Protein AF-A0A368VZQ5-F1 (afdb_monomer)

pLDDT: mean 93.34, std 5.72, range [59.19, 98.38]

Sequence (168 aa):
MLVIAIVIYIAWPWLAILIGIQLESNPPRPEITYGEFPFRLEYEINGQRMVIEDTLICEYDGIGADEGRGKYRKWNQRLASGHERVTLLKVDETKEIYYSPGSANYYMDDLEHGREYQHGYPDALIIEKDGRFTSNRLIRADQLLTEYNIKLIRWDASQPITNNFPEE

Foldseek 3Di:
DVVVVVVCVVCVVVVVLVVVLVPDDAFFDWPDFKDKKWKKWWKDFPNDIDIDTWIKIKGFPAWDADSPPRIFTDIDIAIPVRDRFQWPDDPDPFKTKGADPDDSCQQQVNDDPPDDDDHLPPWTKMWGDDPPDIDIDIDGQVRCCPVGVMHTDDMDMDHRDDIDRDDD

Radius of gyration: 20.74 Å; Cα contacts (8 Å, |Δi|>4): 293; chains: 1; bounding box: 44×51×49 Å

Structure (mmCIF, N/CA/C/O backbone):
data_AF-A0A368VZQ5-F1
#
_entry.id   AF-A0A368VZQ5-F1
#
loop_
_atom_site.group_PDB
_atom_site.id
_atom_site.type_symbol
_atom_site.label_atom_id
_atom_site.label_alt_id
_atom_site.label_comp_id
_atom_site.label_asym_id
_atom_site.label_entity_id
_atom_site.label_seq_id
_atom_site.pdbx_PDB_ins_code
_atom_site.Cartn_x
_atom_site.Cartn_y
_atom_site.Cartn_z
_atom_site.occupancy
_atom_site.B_iso_or_equiv
_atom_site.auth_seq_id
_atom_site.auth_comp_id
_atom_site.auth_asym_id
_atom_site.auth_atom_id
_atom_site.pdbx_PDB_model_num
ATOM 1 N N . MET A 1 1 ? 24.693 36.712 -24.052 1.00 68.62 1 MET A N 1
ATOM 2 C CA . MET A 1 1 ? 25.573 35.526 -24.182 1.00 68.62 1 MET A CA 1
ATOM 3 C C . MET A 1 1 ? 25.859 34.864 -22.836 1.00 68.62 1 MET A C 1
ATOM 5 O O . MET A 1 1 ? 25.494 33.709 -22.696 1.00 68.62 1 MET A O 1
ATOM 9 N N . LEU A 1 2 ? 26.398 35.568 -21.828 1.00 84.25 2 LEU A N 1
ATOM 10 C CA . LEU A 1 2 ? 26.707 34.979 -20.507 1.00 84.25 2 LEU A CA 1
ATOM 11 C C . LEU A 1 2 ? 25.488 34.350 -19.799 1.00 84.25 2 LEU A C 1
ATOM 13 O O . LEU A 1 2 ? 25.554 33.216 -19.348 1.00 84.25 2 LEU A O 1
ATOM 17 N N . VAL A 1 3 ? 24.353 35.054 -19.769 1.00 84.94 3 VAL A N 1
ATOM 18 C CA . VAL A 1 3 ? 23.108 34.560 -19.146 1.00 84.94 3 VAL A CA 1
ATOM 19 C C . VAL A 1 3 ? 22.601 33.277 -19.814 1.00 84.94 3 VAL A C 1
ATOM 21 O O . VAL A 1 3 ? 22.197 32.346 -19.131 1.00 84.94 3 VAL A O 1
ATOM 24 N N . ILE A 1 4 ? 22.688 33.194 -21.143 1.00 85.81 4 ILE A N 1
ATOM 25 C CA . ILE A 1 4 ? 22.284 32.002 -21.904 1.00 85.81 4 ILE A CA 1
ATOM 26 C C . ILE A 1 4 ? 23.211 30.825 -21.576 1.00 85.81 4 ILE A C 1
ATOM 28 O O . ILE A 1 4 ? 22.733 29.716 -21.363 1.00 85.81 4 ILE A O 1
ATOM 32 N N . ALA A 1 5 ? 24.520 31.067 -21.472 1.00 87.06 5 ALA A N 1
ATOM 33 C CA . ALA A 1 5 ? 25.485 30.036 -21.098 1.00 87.06 5 ALA A CA 1
ATOM 34 C C . ALA A 1 5 ? 25.240 29.498 -19.677 1.00 87.06 5 ALA A C 1
ATOM 36 O O . ALA A 1 5 ? 25.316 28.292 -19.466 1.00 87.06 5 ALA A O 1
ATOM 37 N N . ILE A 1 6 ? 24.882 30.368 -18.725 1.00 89.19 6 ILE A N 1
ATOM 38 C CA . ILE A 1 6 ? 24.527 29.970 -17.354 1.00 89.19 6 ILE A CA 1
ATOM 39 C C . ILE A 1 6 ? 23.257 29.108 -17.350 1.00 89.19 6 ILE A C 1
ATOM 41 O O . ILE A 1 6 ? 23.233 28.063 -16.708 1.00 89.19 6 ILE A O 1
ATOM 45 N N . VAL A 1 7 ? 22.223 29.502 -18.101 1.00 89.12 7 VAL A N 1
ATOM 46 C CA . VAL A 1 7 ? 20.979 28.721 -18.210 1.00 89.12 7 VAL A CA 1
ATOM 47 C C . VAL A 1 7 ? 21.244 27.342 -18.814 1.00 89.12 7 VAL A C 1
ATOM 49 O O . VAL A 1 7 ? 20.770 26.350 -18.271 1.00 89.12 7 VAL A O 1
ATOM 52 N N . ILE A 1 8 ? 22.034 27.257 -19.888 1.00 88.88 8 ILE A N 1
ATOM 53 C CA . ILE A 1 8 ? 22.396 25.974 -20.508 1.00 88.88 8 ILE A CA 1
ATOM 54 C C . ILE A 1 8 ? 23.196 25.112 -19.532 1.00 88.88 8 ILE A C 1
ATOM 56 O O . ILE A 1 8 ? 22.887 23.938 -19.380 1.00 88.88 8 ILE A O 1
ATOM 60 N N . TYR A 1 9 ? 24.181 25.684 -18.837 1.00 90.56 9 TYR A N 1
ATOM 61 C CA . TYR A 1 9 ? 24.990 24.953 -17.862 1.00 90.56 9 TYR A CA 1
ATOM 62 C C . TYR A 1 9 ? 24.142 24.363 -16.725 1.00 90.56 9 TYR A C 1
ATOM 64 O O . TYR A 1 9 ? 24.373 23.232 -16.310 1.00 90.56 9 TYR A O 1
ATOM 72 N N . ILE A 1 10 ? 23.128 25.098 -16.257 1.00 91.56 10 ILE A N 1
ATOM 73 C CA . ILE A 1 10 ? 22.206 24.631 -15.212 1.00 91.56 10 ILE A CA 1
ATOM 74 C C . ILE A 1 10 ? 21.199 23.608 -15.758 1.00 91.56 10 ILE A C 1
ATOM 76 O O . ILE A 1 10 ? 20.854 22.664 -15.053 1.00 91.56 10 ILE A O 1
ATOM 80 N N . ALA A 1 11 ? 20.718 23.774 -16.992 1.00 91.12 11 ALA A N 1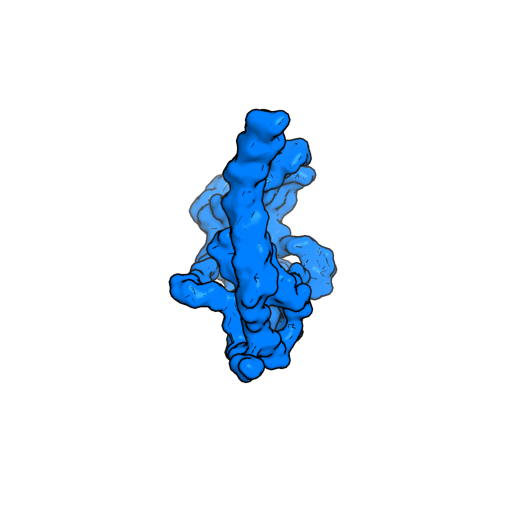
ATOM 81 C CA . ALA A 1 11 ? 19.722 22.888 -17.599 1.00 91.12 11 ALA A CA 1
ATOM 82 C C . ALA A 1 11 ? 20.317 21.573 -18.133 1.00 91.12 11 ALA A C 1
ATOM 84 O O . ALA A 1 11 ? 19.615 20.567 -18.217 1.00 91.12 11 ALA A O 1
ATOM 85 N N . TRP A 1 12 ? 21.602 21.570 -18.495 1.00 90.44 12 TRP A N 1
ATOM 86 C CA . TRP A 1 12 ? 22.267 20.442 -19.145 1.00 90.44 12 TRP A CA 1
ATOM 87 C C . TRP A 1 12 ? 22.221 19.130 -18.344 1.00 90.44 12 TRP A C 1
ATOM 89 O O . TRP A 1 12 ? 21.888 18.110 -18.945 1.00 90.44 12 TRP A O 1
ATOM 99 N N . PRO A 1 13 ? 22.474 19.112 -17.018 1.00 89.69 13 PRO A N 1
ATOM 100 C CA . PRO A 1 13 ? 22.358 17.888 -16.225 1.00 89.69 13 PRO A CA 1
ATOM 101 C C . PRO A 1 13 ? 20.953 17.274 -16.282 1.00 89.69 13 PRO A C 1
ATOM 103 O O . PRO A 1 13 ? 20.821 16.070 -16.480 1.00 89.69 13 PRO A O 1
ATOM 106 N N . TRP A 1 14 ? 19.906 18.100 -16.196 1.00 89.56 14 TRP A N 1
ATOM 107 C CA . TRP A 1 14 ? 18.513 17.644 -16.264 1.00 89.56 14 TRP A CA 1
ATOM 108 C C . TRP A 1 14 ? 18.154 17.109 -17.650 1.00 89.56 14 TRP A C 1
ATOM 110 O O . TRP A 1 14 ? 17.505 16.074 -17.773 1.00 89.56 14 TRP A O 1
ATOM 120 N N . LEU A 1 15 ? 18.628 17.778 -18.706 1.00 89.81 15 LEU A N 1
ATOM 121 C CA . LEU A 1 15 ? 18.439 17.313 -20.078 1.00 89.81 15 LEU A CA 1
ATOM 122 C C . LEU A 1 15 ? 19.148 15.972 -20.319 1.00 89.81 15 LEU A C 1
ATOM 124 O O . LEU A 1 15 ? 18.585 15.093 -20.966 1.00 89.81 15 LEU A O 1
ATOM 128 N N . ALA A 1 16 ? 20.357 15.797 -19.781 1.00 89.56 16 ALA A N 1
ATOM 129 C CA . ALA A 1 16 ? 21.099 14.545 -19.881 1.00 89.56 16 ALA A CA 1
ATOM 130 C C . ALA A 1 16 ? 20.382 13.390 -19.161 1.00 89.56 16 ALA A C 1
ATOM 132 O O . ALA A 1 16 ? 20.286 12.303 -19.729 1.00 89.56 16 ALA A O 1
ATOM 133 N N . ILE A 1 17 ? 19.828 13.630 -17.965 1.00 88.12 17 ILE A N 1
ATOM 134 C CA . ILE A 1 17 ? 19.011 12.645 -17.232 1.00 88.12 17 ILE A CA 1
ATOM 135 C C . ILE A 1 17 ? 17.768 12.272 -18.046 1.00 88.12 17 ILE A C 1
ATOM 137 O O . ILE A 1 17 ? 17.516 11.090 -18.269 1.00 88.12 17 ILE A O 1
ATOM 141 N N . LEU A 1 18 ? 17.032 13.266 -18.555 1.00 88.06 18 LEU A N 1
ATOM 142 C CA . LEU A 1 18 ? 15.838 13.035 -19.369 1.00 88.06 18 LEU A CA 1
ATOM 143 C C . LEU A 1 18 ? 16.150 12.172 -20.599 1.00 88.06 18 LEU A C 1
ATOM 145 O O . LEU A 1 18 ? 15.429 11.219 -20.884 1.00 88.06 18 LEU A O 1
ATOM 149 N N . ILE A 1 19 ? 17.231 12.488 -21.317 1.00 89.50 19 ILE A N 1
ATOM 150 C CA . ILE A 1 19 ? 17.671 11.714 -22.483 1.00 89.50 19 ILE A CA 1
ATOM 151 C C . ILE A 1 19 ? 18.067 10.292 -22.071 1.00 89.50 19 ILE A C 1
ATOM 153 O O . ILE A 1 19 ? 17.669 9.342 -22.741 1.00 89.50 19 ILE A O 1
ATOM 157 N N . GLY A 1 20 ? 18.805 10.138 -20.968 1.00 89.44 20 GLY A N 1
ATOM 158 C CA . GLY A 1 20 ? 19.206 8.833 -20.444 1.00 89.44 20 GLY A CA 1
ATOM 159 C C . GLY A 1 20 ? 18.009 7.924 -20.167 1.00 89.44 20 GLY A C 1
ATOM 160 O O . GLY A 1 20 ? 17.971 6.802 -20.661 1.00 89.44 20 GLY A O 1
ATOM 161 N N . ILE A 1 21 ? 16.992 8.444 -19.478 1.00 89.56 21 ILE A N 1
ATOM 162 C CA . ILE A 1 21 ? 15.755 7.708 -19.179 1.00 89.56 21 ILE A CA 1
ATOM 163 C C . ILE A 1 21 ? 15.019 7.317 -20.464 1.00 89.56 21 ILE A C 1
ATOM 165 O O . ILE A 1 21 ? 14.518 6.204 -20.576 1.00 89.56 21 ILE A O 1
ATOM 169 N N . GLN A 1 22 ? 14.946 8.203 -21.463 1.00 86.81 22 GLN A N 1
ATOM 170 C CA . GLN A 1 22 ? 14.268 7.888 -22.728 1.00 86.81 22 GLN A CA 1
ATOM 171 C C . GLN A 1 22 ? 14.977 6.778 -23.516 1.00 86.81 22 GLN A C 1
ATOM 173 O O . GLN A 1 22 ? 14.299 5.947 -24.126 1.00 86.81 22 GLN A O 1
ATOM 178 N N . LEU A 1 23 ? 16.313 6.762 -23.482 1.00 90.12 23 LEU A N 1
ATOM 179 C CA . LEU A 1 23 ? 17.157 5.776 -24.164 1.00 90.12 23 LEU A CA 1
ATOM 180 C C . LEU A 1 23 ? 17.215 4.418 -23.458 1.00 90.12 23 LEU A C 1
ATOM 182 O O . LEU A 1 23 ? 17.575 3.431 -24.097 1.00 90.12 23 LEU A O 1
ATOM 186 N N . GLU A 1 24 ? 16.879 4.354 -22.170 1.00 88.94 24 GLU A N 1
ATOM 187 C CA . GLU A 1 24 ? 16.790 3.097 -21.430 1.00 88.94 24 GLU A CA 1
ATOM 188 C C . GLU A 1 24 ? 15.768 2.157 -22.090 1.00 88.94 24 GLU A C 1
ATOM 190 O O . GLU A 1 24 ? 14.711 2.592 -22.559 1.00 88.94 24 GLU A O 1
ATOM 195 N N . SER A 1 25 ? 16.065 0.860 -22.155 1.00 90.38 25 SER A N 1
A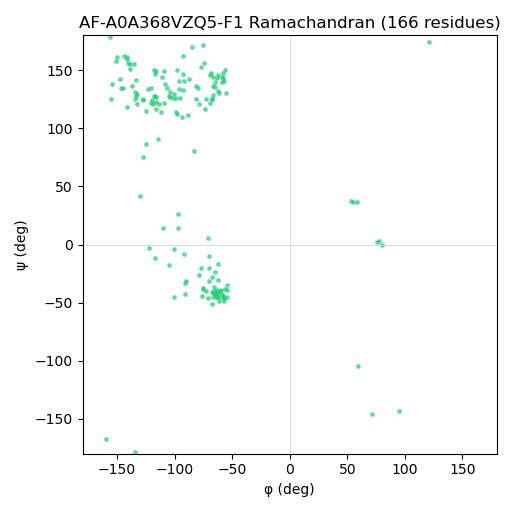TOM 196 C CA . SER A 1 25 ? 15.105 -0.128 -22.648 1.00 90.38 25 SER A CA 1
ATOM 197 C C . SER A 1 25 ? 13.885 -0.174 -21.733 1.00 90.38 25 SER A C 1
ATOM 199 O O . SER A 1 25 ? 13.999 -0.052 -20.514 1.00 90.38 25 SER A O 1
ATOM 201 N N . ASN A 1 26 ? 12.699 -0.363 -22.308 1.00 91.31 26 ASN A N 1
ATOM 202 C CA . ASN A 1 26 ? 11.519 -0.577 -21.482 1.00 91.31 26 ASN A CA 1
ATOM 203 C C . ASN A 1 26 ? 11.674 -1.900 -20.721 1.00 91.31 26 ASN A C 1
ATOM 205 O O . ASN A 1 26 ? 12.144 -2.876 -21.310 1.00 91.31 26 ASN A O 1
ATOM 209 N N . PRO A 1 27 ? 11.269 -1.964 -19.444 1.00 91.94 27 PRO A N 1
ATOM 210 C CA . PRO A 1 27 ? 11.214 -3.238 -18.758 1.00 91.94 27 PRO A CA 1
ATOM 211 C C . PRO A 1 27 ? 10.197 -4.150 -19.463 1.00 91.94 27 PRO A C 1
ATOM 213 O O . PRO A 1 27 ? 9.178 -3.655 -19.965 1.00 91.94 27 PRO A O 1
ATOM 216 N N . PRO A 1 28 ? 10.451 -5.469 -19.491 1.00 93.12 28 PRO A N 1
ATOM 217 C CA . PRO A 1 28 ? 9.602 -6.417 -20.194 1.00 93.12 28 PRO A CA 1
ATOM 218 C C . PRO A 1 28 ? 8.173 -6.375 -19.669 1.00 93.12 28 PRO A C 1
ATOM 220 O O . PRO A 1 28 ? 7.941 -6.175 -18.468 1.00 93.12 28 PRO A O 1
ATOM 223 N N . ARG A 1 29 ? 7.215 -6.559 -20.579 1.00 94.06 29 ARG A N 1
ATOM 224 C CA . ARG A 1 29 ? 5.792 -6.584 -20.244 1.00 94.06 29 ARG A 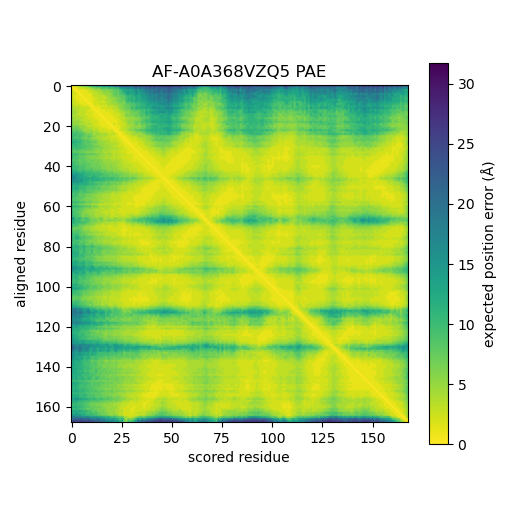CA 1
ATOM 225 C C . ARG A 1 29 ? 5.485 -7.820 -19.384 1.00 94.06 29 ARG A C 1
ATOM 227 O O . ARG A 1 29 ? 5.952 -8.905 -19.723 1.00 94.06 29 ARG A O 1
ATOM 234 N N . PRO A 1 30 ? 4.690 -7.686 -18.307 1.00 95.12 30 PRO A N 1
ATOM 235 C CA . PRO A 1 30 ? 4.278 -8.843 -17.522 1.00 95.12 30 PRO A CA 1
ATOM 236 C C . PRO A 1 30 ? 3.365 -9.765 -18.335 1.00 95.12 30 PRO A C 1
ATOM 238 O O . PRO A 1 30 ? 2.521 -9.290 -19.103 1.00 95.12 30 PRO A O 1
ATOM 241 N N . GLU A 1 31 ? 3.500 -11.073 -18.125 1.00 96.44 31 GLU A N 1
ATOM 242 C CA . GLU A 1 31 ? 2.602 -12.077 -18.704 1.00 96.44 31 GLU A CA 1
ATOM 243 C C . GLU A 1 31 ? 1.187 -11.947 -18.120 1.00 96.44 31 GLU A C 1
ATOM 245 O O . GLU A 1 31 ? 0.198 -11.913 -18.856 1.00 96.44 31 GLU A O 1
ATOM 250 N N . ILE A 1 32 ? 1.090 -11.793 -16.795 1.00 96.56 32 ILE A N 1
ATOM 251 C CA . ILE A 1 32 ? -0.177 -11.574 -16.098 1.00 96.56 32 ILE A CA 1
ATOM 252 C C . ILE A 1 32 ? -0.342 -10.076 -15.851 1.00 96.56 32 ILE A C 1
ATOM 254 O O . ILE A 1 32 ? 0.391 -9.486 -15.063 1.00 96.56 32 ILE A O 1
ATOM 258 N N . THR A 1 33 ? -1.318 -9.451 -16.515 1.00 97.25 33 THR A N 1
ATOM 259 C CA . THR A 1 33 ? -1.566 -7.996 -16.449 1.00 97.25 33 THR A CA 1
ATOM 260 C C . THR A 1 33 ? -2.713 -7.599 -15.519 1.00 97.25 33 THR A C 1
ATOM 262 O O . THR A 1 33 ? -2.998 -6.410 -15.385 1.00 97.25 33 THR A O 1
ATOM 265 N N . TYR A 1 34 ? -3.410 -8.573 -14.935 1.00 98.12 34 TYR A N 1
ATOM 266 C CA . TYR A 1 34 ? -4.607 -8.378 -14.122 1.00 98.12 34 TYR A CA 1
ATOM 267 C C . TYR A 1 34 ? -4.644 -9.404 -12.990 1.00 98.12 34 TYR A C 1
ATOM 269 O O . TYR A 1 34 ? -4.413 -10.588 -13.238 1.00 98.12 34 TYR A O 1
ATOM 277 N N . GLY A 1 35 ? -4.959 -8.964 -11.775 1.00 97.75 35 GLY A N 1
ATOM 278 C CA . GLY A 1 35 ? -5.122 -9.837 -10.617 1.00 97.75 35 GLY A CA 1
ATOM 279 C C . GLY A 1 35 ? -6.169 -9.305 -9.645 1.00 97.75 35 GLY A C 1
ATOM 280 O O . GLY A 1 35 ? -6.273 -8.097 -9.428 1.00 97.75 35 GLY A O 1
ATOM 281 N N . GLU A 1 36 ? -6.930 -10.222 -9.057 1.00 98.38 36 GLU A N 1
ATOM 282 C CA . GLU A 1 36 ? -7.899 -9.950 -7.998 1.00 98.38 36 GLU A CA 1
ATOM 283 C C . GLU A 1 36 ? -7.456 -10.662 -6.725 1.00 98.38 36 GLU A C 1
ATOM 285 O O . GLU A 1 36 ? -7.235 -11.874 -6.720 1.00 98.38 36 GLU A O 1
ATOM 290 N N . PHE A 1 37 ? -7.354 -9.909 -5.636 1.00 98.12 37 PHE A N 1
ATOM 291 C CA . PHE A 1 37 ? -6.865 -10.394 -4.353 1.00 98.12 37 PHE A CA 1
ATOM 292 C C . PHE A 1 37 ? -7.908 -10.104 -3.273 1.00 98.12 37 PHE A C 1
ATOM 294 O O . PHE A 1 37 ? -7.866 -9.049 -2.628 1.00 98.12 37 PHE A O 1
ATOM 301 N N . PRO A 1 38 ? -8.884 -11.013 -3.085 1.00 98.25 38 PRO A N 1
ATOM 302 C CA . PRO A 1 38 ? -9.826 -10.934 -1.981 1.00 98.25 38 PRO A CA 1
ATOM 303 C C . PRO A 1 38 ? -9.107 -10.905 -0.637 1.00 98.25 38 PRO A C 1
ATOM 305 O O . PRO A 1 38 ? -8.122 -11.629 -0.428 1.00 98.25 38 PRO A O 1
ATOM 308 N N . PHE A 1 39 ? -9.628 -10.096 0.278 1.00 98.00 39 PHE A N 1
ATOM 309 C CA . PHE A 1 39 ? -9.144 -9.998 1.643 1.00 98.00 39 PHE A CA 1
ATOM 310 C C . PHE A 1 39 ? -10.276 -9.772 2.642 1.00 98.00 39 PHE A C 1
ATOM 312 O O . PHE A 1 39 ? -11.381 -9.337 2.310 1.00 98.00 39 PHE A O 1
ATOM 319 N N . ARG A 1 40 ? -9.957 -10.038 3.904 1.00 98.19 40 ARG A N 1
ATOM 320 C CA . ARG A 1 40 ? -10.833 -9.875 5.049 1.00 98.19 40 ARG A CA 1
ATOM 321 C C . ARG A 1 40 ? -10.043 -9.336 6.230 1.00 98.19 40 ARG A C 1
ATOM 323 O O . ARG A 1 40 ? -9.123 -9.982 6.733 1.00 98.19 40 ARG A O 1
ATOM 330 N N . LEU A 1 41 ? -10.431 -8.152 6.685 1.00 98.19 41 LEU A N 1
ATOM 331 C CA . LEU A 1 41 ? -9.883 -7.509 7.870 1.00 98.19 41 LEU A CA 1
ATOM 332 C C . LEU A 1 41 ? -10.922 -7.524 8.984 1.00 98.19 41 LEU A C 1
ATOM 334 O O . LEU A 1 41 ? -12.004 -6.955 8.852 1.00 98.19 41 LEU A O 1
ATOM 338 N N . GLU A 1 42 ? -10.568 -8.130 10.108 1.00 98.31 42 GLU A N 1
ATOM 339 C CA . GLU A 1 42 ? -11.323 -7.996 11.344 1.00 98.31 42 GLU A CA 1
ATOM 340 C C . GLU A 1 42 ? -10.594 -7.052 12.287 1.00 98.31 42 GLU A C 1
ATOM 342 O O . GLU A 1 42 ? -9.404 -7.225 12.572 1.00 98.31 42 GLU A O 1
ATOM 347 N N . TYR A 1 43 ? -11.326 -6.091 12.830 1.00 98.12 43 TYR A N 1
ATOM 348 C CA . TYR A 1 43 ? -10.806 -5.172 13.827 1.00 98.12 43 TYR A CA 1
ATOM 349 C C . TYR A 1 43 ? -11.856 -4.889 14.894 1.00 98.12 43 TYR A C 1
ATOM 351 O O . TYR A 1 43 ? -13.047 -5.121 14.708 1.00 98.12 43 TYR A O 1
ATOM 359 N N . GLU A 1 44 ? -11.406 -4.422 16.044 1.00 97.75 44 GLU A N 1
ATOM 360 C CA . GLU A 1 44 ? -12.261 -3.911 17.101 1.00 97.75 44 GLU A CA 1
ATOM 361 C C . GLU A 1 44 ? -12.095 -2.398 17.167 1.00 97.75 44 GLU A C 1
ATOM 363 O O . GLU A 1 44 ? -10.973 -1.906 17.059 1.00 97.75 44 GLU A O 1
ATOM 368 N N . ILE A 1 45 ? -13.194 -1.669 17.340 1.00 97.00 45 ILE A N 1
ATOM 369 C CA . ILE A 1 45 ? -13.191 -0.239 17.642 1.00 97.00 45 ILE A CA 1
ATOM 370 C C . ILE A 1 45 ? -14.177 0.019 18.775 1.00 97.00 45 ILE A C 1
ATOM 372 O O . ILE A 1 45 ? -15.341 -0.368 18.696 1.00 97.00 45 ILE A O 1
ATOM 376 N N . ASN A 1 46 ? -13.722 0.646 19.860 1.00 95.56 46 ASN A N 1
ATOM 377 C CA . ASN A 1 46 ? -14.572 0.915 21.027 1.00 95.56 46 ASN A CA 1
ATOM 378 C C . ASN A 1 46 ? -15.286 -0.327 21.594 1.00 95.56 46 ASN A C 1
ATOM 380 O O . ASN A 1 46 ? -16.438 -0.252 22.021 1.00 95.56 46 ASN A O 1
ATOM 384 N N . GLY A 1 47 ? -14.609 -1.480 21.586 1.00 93.44 47 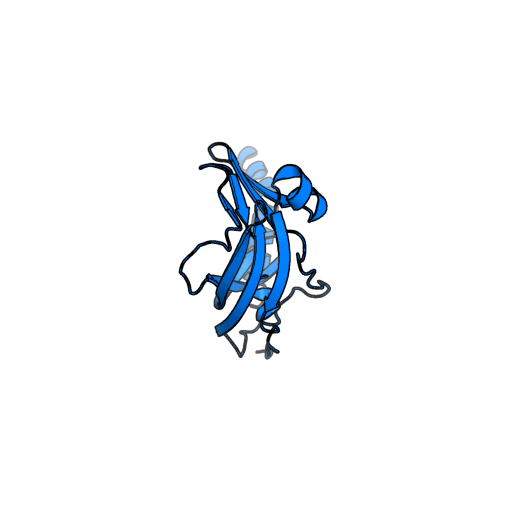GLY A N 1
ATOM 385 C CA . GLY A 1 47 ? -15.167 -2.756 22.046 1.00 93.44 47 GLY A CA 1
ATOM 386 C C . GLY A 1 47 ? -16.160 -3.411 21.077 1.00 93.44 47 GLY A C 1
ATOM 387 O O . GLY A 1 47 ? -16.721 -4.457 21.401 1.00 93.44 47 GLY A O 1
ATOM 388 N N . GLN A 1 48 ? -16.402 -2.824 19.900 1.00 97.12 48 GLN A N 1
ATOM 389 C CA . GLN A 1 48 ? -17.262 -3.390 18.860 1.00 97.12 48 GLN A CA 1
ATOM 390 C C . GLN A 1 48 ? -16.424 -4.042 17.765 1.00 97.12 48 GLN A C 1
ATOM 392 O O . GLN A 1 48 ? -15.506 -3.427 17.223 1.00 97.12 48 GLN A O 1
ATOM 397 N N . ARG A 1 49 ? -16.761 -5.287 17.417 1.00 97.25 49 ARG A N 1
ATOM 398 C CA . ARG A 1 49 ? -16.092 -6.023 16.343 1.00 97.25 49 ARG A CA 1
ATOM 399 C C . ARG A 1 49 ? -16.656 -5.615 14.989 1.00 97.25 49 ARG A C 1
ATOM 401 O O . ARG A 1 49 ? -17.854 -5.735 14.749 1.00 97.25 49 ARG A O 1
ATOM 408 N N . MET A 1 50 ? -15.759 -5.203 14.110 1.00 97.81 50 MET A N 1
ATOM 409 C CA . MET A 1 50 ? -16.016 -4.792 12.742 1.00 97.81 50 MET A CA 1
ATOM 410 C C . MET A 1 50 ? -15.321 -5.758 11.782 1.00 97.81 50 MET A C 1
ATOM 412 O O . MET A 1 50 ? -14.280 -6.342 12.098 1.00 97.81 50 MET A O 1
ATOM 416 N N . VAL A 1 51 ? -15.913 -5.933 10.604 1.00 97.94 51 VAL A N 1
ATOM 417 C CA . VAL A 1 51 ? -15.380 -6.785 9.539 1.00 97.94 51 VAL A CA 1
ATOM 418 C C . VAL A 1 51 ? -15.451 -6.005 8.236 1.00 97.94 51 VAL A C 1
ATOM 420 O O . VAL A 1 51 ? -16.510 -5.482 7.895 1.00 97.94 51 VAL A O 1
ATOM 423 N N . ILE A 1 52 ? -14.328 -5.932 7.525 1.00 97.69 52 ILE A N 1
ATOM 424 C CA . ILE A 1 52 ? -14.251 -5.399 6.166 1.00 97.69 52 ILE A CA 1
ATOM 425 C C . ILE A 1 52 ? -13.829 -6.539 5.247 1.00 97.69 52 ILE A C 1
ATOM 427 O O . ILE A 1 52 ? -12.775 -7.143 5.446 1.00 97.69 52 ILE A O 1
ATOM 431 N N . GLU A 1 53 ? -14.655 -6.819 4.247 1.00 98.12 53 GLU A N 1
ATOM 432 C CA . GLU A 1 53 ? -14.392 -7.779 3.177 1.00 98.12 53 GLU A CA 1
ATOM 433 C C . GLU A 1 53 ? -14.415 -7.017 1.856 1.00 98.12 53 GLU A C 1
ATOM 435 O O . GLU A 1 53 ? -15.382 -6.318 1.554 1.00 98.12 53 GLU A O 1
ATOM 440 N N . ASP A 1 54 ? -13.331 -7.110 1.095 1.00 98.19 54 ASP A N 1
ATOM 441 C CA . ASP A 1 54 ? -13.199 -6.444 -0.198 1.00 98.19 54 ASP A CA 1
ATOM 442 C C . ASP A 1 54 ? -12.161 -7.189 -1.050 1.00 98.19 54 ASP A C 1
ATOM 444 O O . ASP A 1 54 ? -11.581 -8.192 -0.631 1.00 9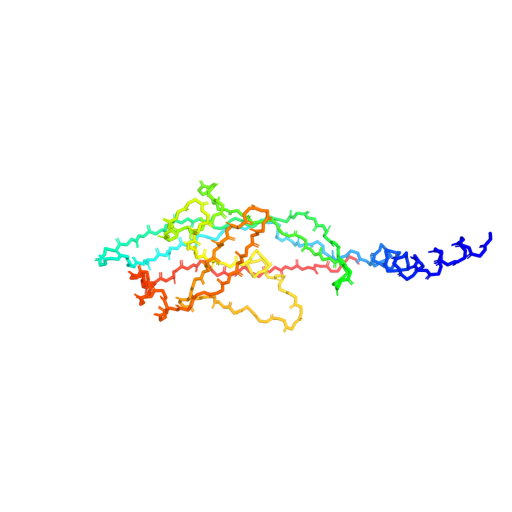8.19 54 ASP A O 1
ATOM 448 N N . THR A 1 55 ? -11.943 -6.726 -2.274 1.00 98.31 55 THR A N 1
ATOM 449 C CA . THR A 1 55 ? -10.969 -7.291 -3.206 1.00 98.31 55 THR A CA 1
ATOM 450 C C . THR A 1 55 ? -10.056 -6.192 -3.718 1.00 98.31 55 THR A C 1
ATOM 452 O O . THR A 1 55 ? -10.519 -5.192 -4.267 1.00 98.31 55 THR A O 1
ATOM 455 N N . LEU A 1 56 ? -8.747 -6.376 -3.541 1.00 98.19 56 LEU A N 1
ATOM 456 C CA . LEU A 1 56 ? -7.748 -5.523 -4.171 1.00 98.19 56 LEU A CA 1
ATOM 457 C C . LEU A 1 56 ? -7.593 -5.959 -5.628 1.00 98.19 56 LEU A C 1
ATOM 459 O O . LEU A 1 56 ? -7.262 -7.108 -5.905 1.00 98.19 56 LEU A O 1
ATOM 463 N N . ILE A 1 57 ? -7.839 -5.041 -6.553 1.00 98.38 57 ILE A N 1
ATOM 464 C CA . ILE A 1 57 ? -7.693 -5.265 -7.988 1.00 98.38 57 ILE A CA 1
ATOM 465 C C . ILE A 1 57 ? -6.410 -4.576 -8.439 1.00 98.38 57 ILE A C 1
ATOM 467 O O . ILE A 1 57 ? -6.228 -3.381 -8.188 1.00 98.38 57 ILE A O 1
ATOM 471 N N . CYS A 1 58 ? -5.538 -5.324 -9.109 1.00 98.19 58 CYS A N 1
ATOM 472 C CA . CYS A 1 58 ? -4.266 -4.847 -9.638 1.00 98.19 58 CYS A CA 1
ATOM 473 C C . CYS A 1 58 ? -4.258 -4.962 -11.163 1.00 98.19 58 CYS A C 1
ATOM 475 O O . CYS A 1 58 ? -4.544 -6.025 -11.712 1.00 98.19 58 CYS A O 1
ATOM 477 N N . GLU A 1 59 ? -3.929 -3.867 -11.847 1.00 98.06 59 GLU A N 1
ATOM 478 C CA . GLU A 1 59 ? -4.010 -3.760 -13.307 1.00 98.06 59 GLU A CA 1
ATOM 479 C C . GLU A 1 59 ? -2.727 -3.120 -13.841 1.00 98.06 59 GLU A C 1
ATOM 481 O O . GLU A 1 59 ? -2.272 -2.094 -13.332 1.00 98.06 59 GLU A O 1
ATOM 486 N N . TYR A 1 60 ? -2.121 -3.721 -14.860 1.00 97.56 60 TYR A N 1
ATOM 487 C CA . TYR A 1 60 ? -0.942 -3.156 -15.508 1.00 97.56 60 TYR A CA 1
ATOM 488 C C . TYR A 1 60 ? -1.310 -1.862 -16.250 1.00 97.56 60 TYR A C 1
ATOM 490 O O . TYR A 1 60 ? -2.191 -1.863 -17.108 1.00 97.56 60 TYR A O 1
ATOM 498 N N . ASP A 1 61 ? -0.607 -0.771 -15.942 1.00 96.88 61 ASP A N 1
ATOM 499 C CA . ASP A 1 61 ? -0.859 0.586 -16.457 1.00 96.88 61 ASP A CA 1
ATOM 500 C C . ASP A 1 61 ? 0.231 1.060 -17.438 1.00 96.88 61 ASP A C 1
ATOM 502 O O . ASP A 1 61 ? 0.350 2.244 -17.752 1.00 96.88 61 ASP A O 1
ATOM 506 N N . GLY A 1 62 ? 1.071 0.143 -17.923 1.00 95.62 62 GLY A N 1
ATOM 507 C CA . GLY A 1 62 ? 2.144 0.458 -18.863 1.00 95.62 62 GLY A CA 1
ATOM 508 C C . GLY A 1 62 ? 3.488 0.714 -18.186 1.00 95.62 62 GLY A C 1
ATOM 509 O O . GLY A 1 62 ? 3.868 0.043 -17.226 1.00 95.62 62 GLY A O 1
ATOM 510 N N . ILE A 1 63 ? 4.248 1.663 -18.731 1.00 95.00 63 ILE A N 1
ATOM 511 C CA . ILE A 1 63 ? 5.617 1.966 -18.302 1.00 95.00 63 ILE A CA 1
ATOM 512 C C . ILE A 1 63 ? 5.649 3.363 -17.690 1.00 95.00 63 ILE A C 1
ATOM 514 O O . ILE A 1 63 ? 5.292 4.347 -18.338 1.00 95.00 63 ILE A O 1
ATOM 518 N N . GLY A 1 64 ? 6.067 3.433 -16.430 1.00 93.00 64 GLY A N 1
ATOM 519 C CA . GLY A 1 64 ? 6.400 4.671 -15.740 1.00 93.00 64 GLY A CA 1
ATOM 520 C C . GLY A 1 64 ? 7.886 4.980 -15.879 1.00 93.00 64 GLY A C 1
ATOM 521 O O . GLY A 1 64 ? 8.685 4.106 -16.214 1.00 93.00 64 GLY A O 1
ATOM 522 N N . ALA A 1 65 ? 8.257 6.230 -15.625 1.00 91.88 65 ALA A N 1
ATOM 523 C CA . ALA A 1 65 ? 9.652 6.635 -15.585 1.00 91.88 65 ALA A CA 1
ATOM 524 C C . ALA A 1 65 ? 9.860 7.739 -14.545 1.00 91.88 65 ALA A C 1
ATOM 526 O O . ALA A 1 65 ? 9.073 8.687 -14.494 1.00 91.88 65 ALA A O 1
ATOM 527 N N . ASP A 1 66 ? 10.906 7.619 -13.729 1.00 89.62 66 ASP A N 1
ATOM 528 C CA . ASP A 1 66 ? 11.335 8.666 -12.799 1.00 89.62 66 ASP A CA 1
ATOM 529 C C . ASP A 1 66 ? 12.865 8.767 -12.711 1.00 89.62 66 ASP A C 1
ATOM 531 O O . ASP A 1 66 ? 13.592 7.858 -13.109 1.00 89.62 66 ASP A O 1
ATOM 535 N N . GLU A 1 67 ? 13.356 9.902 -12.207 1.00 84.50 67 GLU A N 1
ATOM 536 C CA . GLU A 1 67 ? 14.790 10.225 -12.157 1.00 84.50 67 GLU A CA 1
ATOM 537 C C . GLU A 1 67 ? 15.606 9.297 -11.247 1.00 84.50 67 GLU A C 1
ATOM 539 O O . GLU A 1 67 ? 16.817 9.183 -11.425 1.00 84.50 67 GLU A O 1
ATOM 544 N N . GLY A 1 68 ? 14.972 8.652 -10.264 1.00 83.12 68 GLY A N 1
ATOM 545 C CA . GLY A 1 68 ? 15.657 7.805 -9.292 1.00 83.12 68 GLY A CA 1
ATOM 546 C C . GLY A 1 68 ? 15.756 6.344 -9.718 1.00 83.12 68 GLY A C 1
ATOM 547 O O . GLY A 1 68 ? 16.710 5.668 -9.339 1.00 83.12 68 GLY A O 1
ATOM 548 N N . ARG A 1 69 ? 14.770 5.852 -10.472 1.00 84.94 69 ARG A N 1
ATOM 549 C CA . ARG A 1 69 ? 14.610 4.425 -10.796 1.00 84.94 69 ARG A CA 1
ATOM 550 C C . ARG A 1 69 ? 14.723 4.112 -12.282 1.00 84.94 69 ARG A C 1
ATOM 552 O O . ARG A 1 69 ? 14.793 2.938 -12.624 1.00 84.94 69 ARG A O 1
ATOM 559 N N . GLY A 1 70 ? 14.719 5.128 -13.145 1.00 90.06 70 GLY A N 1
ATOM 560 C CA . GLY A 1 70 ? 14.618 4.926 -14.586 1.00 90.06 70 GLY A CA 1
ATOM 561 C C . GLY A 1 70 ? 13.215 4.473 -14.981 1.00 90.06 70 GLY A C 1
ATOM 562 O O . GLY A 1 70 ? 12.219 4.896 -14.381 1.00 90.06 70 GLY A O 1
ATOM 563 N N . LYS A 1 71 ? 13.123 3.628 -16.007 1.00 93.12 71 LYS A N 1
ATOM 564 C CA . LYS A 1 71 ? 11.858 3.038 -16.462 1.00 93.12 71 LYS A CA 1
ATOM 565 C C . LYS A 1 71 ? 11.431 1.861 -15.586 1.00 93.12 71 LYS A C 1
ATOM 567 O O . LYS A 1 71 ? 12.204 0.951 -15.313 1.00 93.12 71 LYS A O 1
ATOM 572 N N . TYR A 1 72 ? 10.154 1.823 -15.218 1.00 93.19 72 TYR A N 1
ATOM 573 C CA . TYR A 1 72 ? 9.570 0.748 -14.414 1.00 93.19 72 TYR A CA 1
ATOM 574 C C . TYR A 1 72 ? 8.186 0.347 -14.927 1.00 93.19 72 TYR A C 1
ATOM 576 O O . TYR A 1 72 ? 7.474 1.131 -15.557 1.00 93.19 72 TYR A O 1
ATOM 584 N N . ARG A 1 73 ? 7.778 -0.892 -14.644 1.00 94.75 73 ARG A N 1
ATOM 585 C CA . ARG A 1 73 ? 6.405 -1.347 -14.884 1.00 94.75 73 ARG A CA 1
ATOM 586 C C . ARG A 1 73 ? 5.467 -0.643 -13.915 1.00 94.75 73 ARG A C 1
ATOM 588 O O . ARG A 1 73 ? 5.630 -0.711 -12.697 1.00 94.75 73 ARG A O 1
ATOM 595 N N . LYS A 1 74 ? 4.490 0.062 -14.468 1.00 96.06 74 LYS A N 1
ATOM 596 C CA . LYS A 1 74 ? 3.503 0.805 -13.701 1.00 96.06 74 LYS A CA 1
ATOM 597 C C . LYS A 1 74 ? 2.283 -0.074 -13.466 1.00 96.06 74 LYS A C 1
ATOM 599 O O . LYS A 1 74 ? 1.758 -0.681 -14.397 1.00 96.06 74 LYS A O 1
ATOM 604 N N . TRP A 1 75 ? 1.820 -0.095 -12.225 1.00 97.19 75 TRP A N 1
ATOM 605 C CA . TRP A 1 75 ? 0.619 -0.809 -11.817 1.00 97.19 75 TRP A CA 1
ATOM 606 C C . TRP A 1 75 ? -0.385 0.166 -11.218 1.00 97.19 75 TRP A C 1
ATOM 608 O O . TRP A 1 75 ? -0.030 0.997 -10.380 1.00 97.19 75 TRP A O 1
ATOM 618 N N . ASN A 1 76 ? -1.642 0.031 -11.621 1.00 96.69 76 ASN A N 1
ATOM 619 C CA . ASN A 1 76 ? -2.775 0.643 -10.950 1.00 96.69 76 ASN A CA 1
ATOM 620 C C . ASN A 1 76 ? -3.350 -0.336 -9.927 1.00 96.69 76 ASN A C 1
ATOM 622 O O . ASN A 1 76 ? -3.349 -1.552 -10.131 1.00 96.69 76 ASN A O 1
ATOM 626 N N . GLN A 1 77 ? -3.866 0.211 -8.830 1.00 96.50 77 GLN A N 1
ATOM 627 C CA . GLN A 1 77 ? -4.573 -0.554 -7.812 1.00 96.50 77 GLN A CA 1
ATOM 628 C C . GLN A 1 77 ? -5.861 0.151 -7.411 1.00 96.50 77 GLN A C 1
ATOM 630 O O . GLN A 1 77 ? -5.895 1.378 -7.301 1.00 96.50 77 GLN A O 1
ATOM 635 N N . ARG A 1 78 ? -6.912 -0.628 -7.172 1.00 97.56 78 ARG A N 1
ATOM 636 C CA . ARG A 1 78 ? -8.211 -0.135 -6.702 1.00 97.56 78 ARG A CA 1
ATOM 637 C C . ARG A 1 78 ? -8.917 -1.199 -5.877 1.00 97.56 78 ARG A C 1
ATOM 639 O O . ARG A 1 78 ? -8.635 -2.384 -6.027 1.00 97.56 78 ARG A O 1
ATOM 646 N N . LEU A 1 79 ? -9.850 -0.779 -5.035 1.00 98.06 79 LEU A N 1
ATOM 647 C CA . LEU A 1 79 ? -10.739 -1.696 -4.330 1.00 98.06 79 LEU A CA 1
ATOM 648 C C . LEU A 1 79 ? -11.969 -2.001 -5.189 1.00 98.06 79 LEU A C 1
ATOM 650 O O . LEU A 1 79 ? -12.490 -1.113 -5.871 1.00 98.06 79 LEU A O 1
ATOM 654 N N . ALA A 1 80 ? -12.444 -3.246 -5.159 1.00 97.75 80 ALA A N 1
ATOM 655 C CA . ALA A 1 80 ? -13.641 -3.661 -5.886 1.00 97.75 80 ALA A CA 1
ATOM 656 C C . ALA A 1 80 ? -14.897 -2.917 -5.406 1.00 97.75 80 ALA A C 1
ATOM 658 O O . ALA A 1 80 ? -15.773 -2.618 -6.216 1.00 97.75 80 ALA A O 1
ATOM 659 N N . SER A 1 81 ? -14.949 -2.537 -4.124 1.00 96.25 81 SER A N 1
ATOM 660 C CA . SER A 1 81 ? -15.999 -1.669 -3.572 1.00 96.25 81 SER A CA 1
ATOM 661 C C . SER A 1 81 ? -16.055 -0.262 -4.184 1.00 96.25 81 SER A C 1
ATOM 663 O O . SER A 1 81 ? -17.055 0.435 -4.019 1.00 96.25 81 SER A O 1
ATOM 665 N N . GLY A 1 82 ? -14.997 0.180 -4.872 1.00 96.00 82 GLY A N 1
ATOM 666 C CA . GLY A 1 82 ? -14.862 1.545 -5.382 1.00 96.00 82 GLY A CA 1
ATOM 667 C C . GLY A 1 82 ? -14.414 2.565 -4.331 1.00 96.00 82 GLY A C 1
ATOM 668 O O . GLY A 1 82 ? -14.240 3.737 -4.665 1.00 96.00 82 GLY A O 1
ATOM 669 N N . HIS A 1 83 ? -14.191 2.147 -3.081 1.00 95.56 83 HIS A N 1
ATOM 670 C CA . HIS A 1 83 ? -13.557 3.001 -2.082 1.00 95.56 83 HIS A CA 1
ATOM 671 C C . HIS A 1 83 ? -12.086 3.257 -2.434 1.00 95.56 83 HIS A C 1
ATOM 673 O O . HIS A 1 83 ? -11.394 2.398 -2.980 1.00 95.56 83 HIS A O 1
ATOM 679 N N . GLU A 1 84 ? -11.577 4.437 -2.076 1.00 93.75 84 GLU A N 1
ATOM 680 C CA . GLU A 1 84 ? -10.160 4.756 -2.284 1.00 93.75 84 GLU A CA 1
ATOM 681 C C . GLU A 1 84 ? -9.235 3.950 -1.359 1.00 93.75 84 GLU A C 1
ATOM 683 O O . GLU A 1 84 ? -8.082 3.695 -1.708 1.00 93.75 84 GLU A O 1
ATOM 688 N N . ARG A 1 85 ? -9.705 3.613 -0.149 1.00 94.81 85 ARG A N 1
ATOM 689 C CA . ARG A 1 85 ? -8.909 3.023 0.938 1.00 94.81 85 ARG A CA 1
ATOM 690 C C . ARG A 1 85 ? -9.770 2.114 1.814 1.00 94.81 85 ARG A C 1
ATOM 692 O O . ARG A 1 85 ? -10.991 2.242 1.846 1.00 94.81 85 ARG A O 1
ATOM 699 N N . VAL A 1 86 ? -9.114 1.239 2.575 1.00 96.94 86 VAL A N 1
ATOM 700 C CA . VAL A 1 86 ? -9.750 0.426 3.622 1.00 96.94 86 VAL A CA 1
ATOM 701 C C . VAL A 1 86 ? -9.845 1.260 4.903 1.00 96.94 86 VAL A C 1
ATOM 703 O O . VAL A 1 86 ? -8.984 1.177 5.779 1.00 96.94 86 VAL A O 1
ATOM 706 N N . THR A 1 87 ? -10.850 2.130 4.991 1.00 97.25 87 THR A N 1
ATOM 707 C CA . THR A 1 87 ? -11.038 3.041 6.131 1.00 97.25 87 THR A CA 1
ATOM 708 C C . THR A 1 87 ? -11.406 2.277 7.406 1.00 97.25 87 THR A C 1
ATOM 710 O O . THR A 1 87 ? -12.400 1.557 7.437 1.00 97.25 87 THR A O 1
ATOM 713 N N . LEU A 1 88 ? -10.639 2.475 8.481 1.00 97.25 88 LEU A N 1
ATOM 714 C CA . LEU A 1 88 ? -10.943 1.939 9.816 1.00 97.25 88 LEU A CA 1
ATOM 715 C C . LEU A 1 88 ? -11.766 2.930 10.639 1.00 97.25 88 LEU A C 1
ATOM 717 O O . LEU A 1 88 ? -12.710 2.542 11.330 1.00 97.25 88 LEU A O 1
ATOM 721 N N . LEU A 1 89 ? -11.388 4.210 10.562 1.00 96.75 89 LEU A N 1
ATOM 722 C CA . LEU A 1 89 ? -12.037 5.317 11.254 1.00 96.75 89 LEU A CA 1
ATOM 723 C C . LEU A 1 89 ? -11.784 6.628 10.506 1.00 96.75 89 LEU A C 1
ATOM 725 O O . LEU A 1 89 ? -10.639 7.035 10.317 1.00 96.75 89 LEU A O 1
ATOM 729 N N . LYS A 1 90 ? -12.856 7.340 10.162 1.00 96.25 90 LYS A N 1
ATOM 730 C CA . LYS A 1 90 ? -12.780 8.750 9.778 1.00 96.25 90 LYS A CA 1
ATOM 731 C C . LYS A 1 90 ? -12.912 9.592 11.049 1.00 96.25 90 LYS A C 1
ATOM 733 O O . LYS A 1 90 ? -13.970 9.573 11.673 1.00 96.25 90 LYS A O 1
ATOM 738 N N . VAL A 1 91 ? -11.837 10.263 11.463 1.00 94.06 91 VAL A N 1
ATOM 739 C CA . VAL A 1 91 ? -11.838 11.091 12.684 1.00 94.06 91 VAL A CA 1
ATOM 740 C C . VAL A 1 91 ? -12.571 12.402 12.409 1.00 94.06 91 VAL A C 1
ATOM 742 O O . VAL A 1 91 ? -13.417 12.819 13.195 1.00 94.06 91 VAL A O 1
ATOM 745 N N . ASP A 1 92 ? -12.280 13.010 11.260 1.00 93.62 92 ASP A N 1
ATOM 746 C CA . ASP A 1 92 ? -12.934 14.208 10.738 1.00 93.62 92 ASP A CA 1
ATOM 747 C C . ASP A 1 92 ? -12.709 14.306 9.207 1.00 93.62 92 ASP A C 1
ATOM 749 O O . ASP A 1 92 ? -12.313 13.338 8.555 1.00 93.62 92 ASP A O 1
ATOM 753 N N . GLU A 1 93 ? -13.001 15.455 8.592 1.00 92.00 93 GLU A N 1
ATOM 754 C CA . GLU A 1 93 ? -12.817 15.661 7.144 1.00 92.00 93 GLU A CA 1
ATOM 755 C C . GLU A 1 93 ? -11.350 15.729 6.695 1.00 92.00 93 GLU A C 1
ATOM 757 O O . GLU A 1 93 ? -11.049 15.533 5.513 1.00 92.00 93 GLU A O 1
ATOM 762 N N . THR A 1 94 ? -10.431 16.006 7.617 1.00 93.94 94 THR A N 1
ATOM 763 C CA . THR A 1 94 ? -9.005 16.129 7.332 1.00 93.94 94 THR A CA 1
ATOM 764 C C . THR A 1 94 ? -8.201 14.925 7.793 1.00 93.94 94 THR A C 1
ATOM 766 O O . THR A 1 94 ? -7.096 14.739 7.292 1.00 93.94 94 THR A O 1
ATOM 769 N N . LYS A 1 95 ? -8.734 14.090 8.684 1.00 95.81 95 LYS A N 1
ATOM 770 C CA . LYS A 1 95 ? -8.024 12.980 9.315 1.00 95.81 95 LYS A CA 1
ATOM 771 C C . LYS A 1 95 ? -8.763 11.656 9.175 1.00 95.81 95 LYS A C 1
ATOM 773 O O . LYS A 1 95 ? -9.895 11.486 9.633 1.00 95.81 95 LYS A O 1
ATOM 778 N N . GLU A 1 96 ? -8.064 10.673 8.626 1.00 97.44 96 GLU A N 1
ATOM 779 C CA . GLU A 1 96 ? -8.575 9.320 8.426 1.00 97.44 96 GLU A CA 1
ATOM 780 C C . GLU A 1 96 ? -7.515 8.281 8.809 1.00 97.44 96 GLU A C 1
ATOM 782 O O . GLU A 1 96 ? -6.342 8.407 8.457 1.00 97.44 96 GLU A O 1
ATOM 787 N N . ILE A 1 97 ? -7.943 7.241 9.522 1.00 97.56 97 ILE A N 1
ATOM 788 C CA . ILE A 1 97 ? -7.156 6.043 9.804 1.00 97.56 97 ILE A CA 1
ATOM 789 C C . ILE A 1 97 ? -7.628 4.949 8.860 1.00 97.56 97 ILE A C 1
ATOM 791 O O . ILE A 1 97 ? -8.816 4.615 8.823 1.00 97.56 97 ILE A O 1
ATOM 795 N N . TYR A 1 98 ? -6.694 4.364 8.125 1.00 97.25 98 TYR A N 1
ATOM 796 C CA . TYR A 1 98 ? -6.979 3.33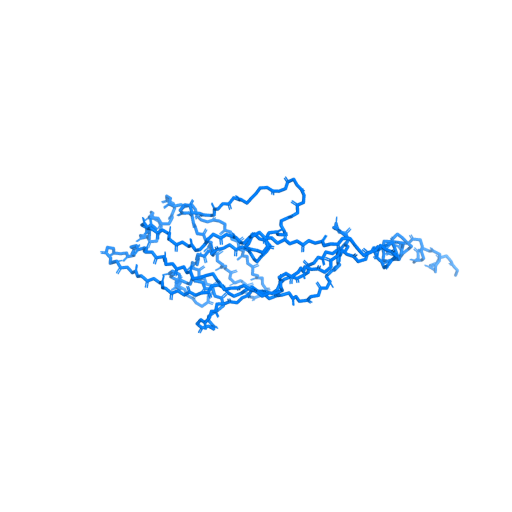4 7.140 1.00 97.25 98 TYR A CA 1
ATOM 797 C C . TYR A 1 98 ? -5.914 2.242 7.166 1.00 97.25 98 TYR A C 1
ATOM 799 O O . TYR A 1 98 ? -4.772 2.445 7.584 1.00 97.25 98 TYR A O 1
ATOM 807 N N . TYR A 1 99 ? -6.303 1.065 6.701 1.00 97.19 99 TYR A N 1
ATOM 808 C CA . TYR A 1 99 ? -5.415 -0.066 6.528 1.00 97.19 99 TYR A CA 1
ATOM 809 C C . TYR A 1 99 ? -4.919 -0.143 5.081 1.00 97.19 99 TYR A C 1
ATOM 811 O O . TYR A 1 99 ? -5.670 0.115 4.140 1.00 97.19 99 TYR A O 1
ATOM 819 N N . SER A 1 100 ? -3.647 -0.494 4.894 1.00 94.88 100 SER A N 1
ATOM 820 C CA . SER A 1 100 ? -3.085 -0.730 3.563 1.00 94.88 100 SER A CA 1
ATOM 821 C C . SER A 1 100 ? -3.063 -2.233 3.282 1.00 94.88 100 SER A C 1
ATOM 823 O O . SER A 1 100 ? -2.306 -2.940 3.951 1.00 94.88 100 SER A O 1
ATOM 825 N N . PRO A 1 101 ? -3.839 -2.738 2.303 1.00 94.12 101 PRO A N 1
ATOM 826 C CA . PRO A 1 101 ? -3.859 -4.163 1.970 1.00 94.12 101 PRO A CA 1
ATOM 827 C C . PRO A 1 101 ? -2.558 -4.645 1.304 1.00 94.12 101 PRO A C 1
ATOM 829 O O . PRO A 1 101 ? -2.370 -5.845 1.142 1.00 94.12 101 PRO A O 1
ATOM 832 N N . GLY A 1 102 ? -1.663 -3.729 0.915 1.00 92.94 102 GLY A N 1
ATOM 833 C CA . GLY A 1 102 ? -0.433 -3.995 0.166 1.00 92.94 102 GLY A CA 1
ATOM 834 C C . GLY A 1 102 ? -0.402 -3.249 -1.166 1.00 92.94 102 GLY A C 1
ATOM 835 O O . GLY A 1 102 ? -1.358 -2.564 -1.520 1.00 92.94 102 GLY A O 1
ATOM 836 N N . SER A 1 103 ? 0.726 -3.325 -1.873 1.00 94.12 103 SER A N 1
ATOM 837 C CA . SER A 1 103 ? 0.901 -2.682 -3.180 1.00 94.12 103 SER A CA 1
ATOM 838 C C . SER A 1 103 ? 0.665 -3.671 -4.317 1.00 94.12 103 SER A C 1
ATOM 840 O O . SER A 1 103 ? 0.988 -4.851 -4.191 1.00 94.12 103 SER A O 1
ATOM 842 N N . ALA A 1 104 ? 0.195 -3.181 -5.465 1.00 96.25 104 ALA A N 1
ATOM 843 C CA . ALA A 1 104 ? 0.102 -4.001 -6.673 1.00 96.25 104 ALA A CA 1
ATOM 844 C C . ALA A 1 104 ? 1.438 -4.659 -7.054 1.00 96.25 104 ALA A C 1
ATOM 846 O O . ALA A 1 104 ? 1.451 -5.830 -7.402 1.00 96.25 104 ALA A O 1
ATOM 847 N N . ASN A 1 105 ? 2.568 -3.958 -6.905 1.00 95.19 105 ASN A N 1
ATOM 848 C CA . ASN A 1 105 ? 3.895 -4.538 -7.138 1.00 95.19 105 ASN A CA 1
ATOM 849 C C . ASN A 1 105 ? 4.159 -5.795 -6.298 1.00 95.19 105 ASN A C 1
ATOM 851 O O . ASN A 1 105 ? 4.763 -6.732 -6.796 1.00 95.19 105 ASN A O 1
ATOM 855 N N . TYR A 1 106 ? 3.710 -5.836 -5.041 1.00 95.69 106 TYR A N 1
ATOM 856 C CA . TYR A 1 106 ? 3.840 -7.041 -4.222 1.00 95.69 106 TYR A CA 1
ATOM 857 C C . TYR A 1 106 ? 2.956 -8.171 -4.753 1.00 95.69 106 TYR A C 1
ATOM 859 O O . TYR A 1 106 ? 3.436 -9.275 -4.986 1.00 95.69 106 TYR A O 1
ATOM 867 N N . TYR A 1 107 ? 1.674 -7.880 -4.973 1.00 96.75 107 TYR A N 1
ATOM 868 C CA . TYR A 1 107 ? 0.698 -8.887 -5.382 1.00 96.75 107 TYR A CA 1
ATOM 869 C C . TYR A 1 107 ? 0.929 -9.443 -6.788 1.00 96.75 107 TYR A C 1
ATOM 871 O O . TYR A 1 107 ? 0.584 -10.594 -7.037 1.00 96.75 107 TYR A O 1
ATOM 879 N N . MET A 1 108 ? 1.528 -8.647 -7.676 1.00 97.25 108 MET A N 1
ATOM 880 C CA . MET A 1 108 ? 1.816 -8.989 -9.072 1.00 97.25 108 MET A CA 1
ATOM 881 C C . MET A 1 108 ? 3.252 -9.486 -9.299 1.00 97.25 108 MET A C 1
ATOM 883 O O . MET A 1 108 ? 3.679 -9.543 -10.453 1.00 97.25 108 MET A O 1
ATOM 887 N N . ASP A 1 109 ? 3.970 -9.838 -8.224 1.00 95.75 109 ASP A N 1
ATOM 888 C CA . ASP A 1 109 ? 5.344 -10.375 -8.247 1.00 95.75 109 ASP A CA 1
ATOM 889 C C . ASP A 1 109 ? 6.372 -9.445 -8.915 1.00 95.75 109 ASP A C 1
ATOM 891 O O . ASP A 1 109 ? 7.268 -9.867 -9.637 1.00 95.75 109 ASP A O 1
ATOM 895 N N . ASP A 1 110 ? 6.215 -8.139 -8.711 1.00 94.75 110 ASP A N 1
ATOM 896 C CA . ASP A 1 110 ? 6.992 -7.090 -9.375 1.00 94.75 110 ASP A CA 1
ATOM 897 C C . ASP A 1 110 ? 7.557 -6.080 -8.367 1.00 94.75 110 ASP A C 1
ATOM 899 O O . ASP A 1 110 ? 7.491 -4.857 -8.550 1.00 94.75 110 ASP A O 1
ATOM 903 N N . LEU A 1 111 ? 8.061 -6.590 -7.241 1.00 91.94 111 LEU A N 1
ATOM 904 C CA . LEU A 1 111 ? 8.846 -5.794 -6.305 1.00 91.94 111 LEU A CA 1
ATOM 905 C C . LEU A 1 111 ? 10.202 -5.444 -6.917 1.00 91.94 111 LEU A C 1
ATOM 907 O O . LEU A 1 111 ? 10.822 -6.237 -7.622 1.00 91.94 111 LEU A O 1
ATOM 911 N N . GLU A 1 112 ? 10.697 -4.252 -6.591 1.00 84.44 112 GLU A N 1
ATOM 912 C CA . GLU A 1 112 ? 12.049 -3.853 -6.977 1.00 84.44 112 GLU A CA 1
ATOM 913 C C . GLU A 1 112 ? 13.096 -4.829 -6.430 1.00 84.44 112 GLU A C 1
ATOM 915 O O . GLU A 1 112 ? 12.996 -5.316 -5.301 1.00 84.44 112 GLU A O 1
ATOM 920 N N . HIS A 1 113 ? 14.142 -5.067 -7.221 1.00 76.38 113 HIS A N 1
ATOM 921 C CA . HIS A 1 113 ? 15.218 -5.972 -6.847 1.00 76.38 113 HIS A CA 1
ATOM 922 C C . HIS A 1 113 ? 15.843 -5.579 -5.498 1.00 76.38 113 HIS A C 1
ATOM 924 O O . HIS A 1 113 ? 16.187 -4.420 -5.266 1.00 76.38 113 HIS A O 1
ATOM 930 N N . GLY A 1 114 ? 15.986 -6.557 -4.601 1.00 74.62 114 GLY A N 1
ATOM 931 C CA . GLY A 1 114 ? 16.523 -6.348 -3.254 1.00 74.62 114 GLY A CA 1
ATOM 932 C C . GLY A 1 114 ? 15.541 -5.726 -2.255 1.00 74.62 114 GLY A C 1
ATOM 933 O O . GLY A 1 114 ? 15.931 -5.486 -1.113 1.00 74.62 114 GLY A O 1
ATOM 934 N N . ARG A 1 115 ? 14.279 -5.478 -2.637 1.00 82.31 115 ARG A N 1
ATOM 935 C CA . ARG A 1 115 ? 13.223 -5.117 -1.685 1.00 82.31 115 ARG A CA 1
ATOM 936 C C . ARG A 1 115 ? 12.431 -6.343 -1.259 1.00 82.31 115 ARG A C 1
ATOM 938 O O . ARG A 1 115 ? 11.844 -7.037 -2.081 1.00 82.31 115 ARG A O 1
ATOM 945 N N . GLU A 1 116 ? 12.340 -6.538 0.048 1.00 85.25 116 GLU A N 1
ATOM 946 C CA . GLU A 1 116 ? 11.393 -7.470 0.650 1.00 85.25 116 GLU A CA 1
ATOM 947 C C . GLU A 1 116 ? 10.098 -6.736 1.004 1.00 85.25 116 GLU A C 1
ATOM 949 O O . GLU A 1 116 ? 10.118 -5.590 1.470 1.00 85.25 116 GLU A O 1
ATOM 954 N N . TYR A 1 117 ? 8.958 -7.392 0.792 1.00 86.94 117 TYR A N 1
ATOM 955 C CA . TYR A 1 117 ? 7.682 -6.846 1.230 1.00 86.94 117 TYR A CA 1
ATOM 956 C C . TYR A 1 117 ? 7.556 -6.959 2.747 1.00 86.94 117 TYR A C 1
ATOM 958 O O . TYR A 1 117 ? 7.492 -8.052 3.308 1.00 86.94 117 TYR A O 1
ATOM 966 N N . GLN A 1 118 ? 7.483 -5.808 3.407 1.00 86.19 118 GLN A N 1
ATOM 967 C CA . GLN A 1 118 ? 7.144 -5.729 4.819 1.00 86.19 118 GLN A CA 1
ATOM 968 C C . GLN A 1 118 ? 5.646 -5.496 4.948 1.00 86.19 118 GLN A C 1
ATOM 970 O O . GLN A 1 118 ? 5.136 -4.421 4.622 1.00 86.19 118 GLN A O 1
ATOM 975 N N . HIS A 1 119 ? 4.938 -6.522 5.417 1.00 86.19 119 HIS A N 1
ATOM 976 C CA . HIS A 1 119 ? 3.511 -6.409 5.654 1.00 86.19 119 HIS A CA 1
ATOM 977 C C . HIS A 1 119 ? 3.253 -5.426 6.794 1.00 86.19 119 HIS A C 1
ATOM 979 O O . HIS A 1 119 ? 3.784 -5.585 7.889 1.00 86.19 119 HIS A O 1
ATOM 985 N N . GLY A 1 120 ? 2.372 -4.452 6.569 1.00 87.62 120 GLY A N 1
ATOM 986 C CA . GLY A 1 120 ? 2.013 -3.463 7.586 1.00 87.62 120 GLY A CA 1
ATOM 987 C C . GLY A 1 120 ? 1.163 -4.008 8.737 1.00 87.62 120 GLY A C 1
ATOM 988 O O . GLY A 1 120 ? 0.701 -3.220 9.538 1.00 87.62 120 GLY A O 1
ATOM 989 N N . TYR A 1 121 ? 0.900 -5.316 8.830 1.00 94.25 121 TYR A N 1
ATOM 990 C CA . TYR A 1 121 ? 0.087 -5.872 9.917 1.00 94.25 121 TYR A CA 1
ATOM 991 C C . TYR A 1 121 ? 0.951 -6.059 11.175 1.00 94.25 121 TYR A C 1
ATOM 993 O O . TYR A 1 121 ? 2.043 -6.615 11.046 1.00 94.25 121 TYR A O 1
ATOM 1001 N N . PRO A 1 122 ? 0.487 -5.698 12.388 1.00 95.81 122 PRO A N 1
ATOM 1002 C CA . PRO A 1 122 ? -0.848 -5.206 12.760 1.00 95.81 122 PRO A CA 1
ATOM 1003 C C . PRO A 1 122 ? -0.963 -3.670 12.868 1.00 95.81 122 PRO A C 1
ATOM 1005 O O . PRO A 1 122 ? -1.805 -3.166 13.611 1.00 95.81 122 PRO A O 1
ATOM 1008 N N . ASP A 1 123 ? -0.124 -2.926 12.158 1.00 96.94 123 ASP A N 1
ATOM 1009 C CA . ASP A 1 123 ? -0.128 -1.464 12.130 1.00 96.94 123 ASP A CA 1
ATOM 1010 C C . ASP A 1 123 ? -1.136 -0.915 11.097 1.00 96.94 123 ASP A C 1
ATOM 1012 O O . ASP A 1 123 ? -1.701 -1.642 10.273 1.00 96.94 123 ASP A O 1
ATOM 1016 N N . ALA A 1 124 ? -1.379 0.395 11.136 1.00 97.12 124 ALA A N 1
ATOM 1017 C CA . ALA A 1 124 ? -2.205 1.090 10.151 1.00 97.12 124 ALA A CA 1
ATOM 1018 C C . ALA A 1 124 ? -1.538 2.391 9.695 1.00 97.12 124 ALA A C 1
ATOM 1020 O O . ALA A 1 124 ? -0.429 2.741 10.108 1.00 97.12 124 ALA A O 1
ATOM 1021 N N . LEU A 1 125 ? -2.223 3.123 8.825 1.00 96.75 125 LEU A N 1
ATOM 1022 C CA . LEU A 1 125 ? -1.791 4.421 8.338 1.00 96.75 125 LEU A CA 1
ATOM 1023 C C . LEU A 1 125 ? -2.796 5.487 8.753 1.00 96.75 125 LEU A C 1
ATOM 1025 O O . LEU A 1 125 ? -4.002 5.247 8.818 1.00 96.75 125 LEU A O 1
ATOM 1029 N N . ILE A 1 126 ? -2.284 6.682 9.009 1.00 96.62 126 ILE A N 1
ATOM 1030 C CA . ILE A 1 126 ? -3.096 7.878 9.191 1.00 96.62 126 ILE A CA 1
ATOM 1031 C C . ILE A 1 126 ? -2.743 8.871 8.098 1.00 96.62 126 ILE A C 1
ATOM 1033 O O . ILE A 1 126 ? -1.569 9.181 7.870 1.00 96.62 126 ILE A O 1
ATOM 1037 N N . ILE A 1 127 ? -3.782 9.343 7.422 1.00 96.06 127 ILE A N 1
ATOM 1038 C CA . ILE A 1 127 ? -3.703 10.416 6.446 1.00 96.06 127 ILE A CA 1
ATOM 1039 C C . ILE A 1 127 ? -4.279 11.680 7.075 1.00 96.06 127 ILE A C 1
ATOM 1041 O O . ILE A 1 127 ? -5.382 11.665 7.623 1.00 96.06 127 ILE A O 1
ATOM 1045 N N . GLU A 1 128 ? -3.509 12.763 7.017 1.00 95.56 128 GLU A N 1
ATOM 1046 C CA . GLU A 1 128 ? -3.906 14.078 7.518 1.00 95.56 128 GLU A CA 1
ATOM 1047 C C . GLU A 1 128 ? -3.814 15.103 6.383 1.00 95.56 128 GLU A C 1
ATOM 1049 O O . GLU A 1 128 ? -2.836 15.145 5.632 1.00 95.56 128 GLU A O 1
ATOM 1054 N N . LYS A 1 129 ? -4.851 15.929 6.244 1.00 94.25 129 LYS A N 1
ATOM 1055 C CA . LYS A 1 129 ? -4.959 16.982 5.234 1.00 94.25 129 LYS A CA 1
ATOM 1056 C C . LYS A 1 129 ? -4.896 18.346 5.911 1.00 94.25 129 LYS A C 1
ATOM 1058 O O . LYS A 1 129 ? -5.813 18.734 6.624 1.00 94.25 129 LYS A O 1
ATOM 1063 N N . ASP A 1 130 ? -3.845 19.102 5.637 1.00 91.00 130 ASP A N 1
ATOM 1064 C CA . ASP A 1 130 ? -3.708 20.486 6.084 1.00 91.00 130 ASP A CA 1
ATOM 1065 C C . ASP A 1 130 ? -3.709 21.421 4.870 1.00 91.00 130 ASP A C 1
ATOM 1067 O O . ASP A 1 130 ? -2.692 21.656 4.206 1.00 91.00 130 ASP A O 1
ATOM 1071 N N . GLY A 1 131 ? -4.905 21.885 4.504 1.00 87.88 131 GLY A N 1
ATOM 1072 C CA . GLY A 1 131 ? -5.124 22.697 3.311 1.00 87.88 131 GLY A CA 1
ATOM 1073 C C . GLY A 1 131 ? -4.688 21.976 2.032 1.00 87.88 131 GLY A C 1
ATOM 1074 O O . GLY A 1 131 ? -5.388 21.100 1.533 1.00 87.88 131 GLY A O 1
ATOM 1075 N N . ARG A 1 132 ? -3.539 22.379 1.471 1.00 89.38 132 ARG A N 1
ATOM 1076 C CA . ARG A 1 132 ? -2.956 21.777 0.254 1.00 89.38 132 ARG A CA 1
ATOM 1077 C C . ARG A 1 132 ? -1.974 20.643 0.542 1.00 89.38 132 ARG A C 1
ATOM 1079 O O . ARG A 1 132 ? -1.525 19.989 -0.396 1.00 89.38 132 ARG A O 1
ATOM 1086 N N . PHE A 1 133 ? -1.617 20.429 1.802 1.00 90.50 133 PHE A N 1
ATOM 1087 C CA . PHE A 1 133 ? -0.671 19.399 2.197 1.00 90.50 133 PHE A CA 1
ATOM 1088 C C . PHE A 1 133 ? -1.424 18.150 2.629 1.00 90.50 133 PHE A C 1
ATOM 1090 O O . PHE A 1 133 ? -2.401 18.219 3.368 1.00 90.50 133 PHE A O 1
ATOM 1097 N N . THR A 1 134 ? -0.977 16.999 2.144 1.00 92.62 134 THR A N 1
ATOM 1098 C CA . THR A 1 134 ? -1.446 15.693 2.603 1.00 92.62 134 THR A CA 1
ATOM 1099 C C . THR A 1 134 ? -0.241 14.944 3.135 1.00 92.62 134 THR A C 1
ATOM 1101 O O . THR A 1 134 ? 0.739 14.765 2.412 1.00 92.62 134 THR A O 1
ATOM 1104 N N . SER A 1 135 ? -0.298 14.538 4.396 1.00 93.62 135 SER A N 1
ATOM 1105 C CA . SER A 1 135 ? 0.720 13.706 5.023 1.00 93.62 135 SER A CA 1
ATOM 1106 C C . SER A 1 135 ? 0.160 12.309 5.253 1.00 93.62 135 SER A C 1
ATOM 1108 O O . SER A 1 135 ? -1.040 12.118 5.444 1.00 93.62 135 SER A O 1
ATOM 1110 N N . ASN A 1 136 ? 1.042 11.320 5.197 1.00 94.06 136 ASN A N 1
ATOM 1111 C CA . ASN A 1 136 ? 0.721 9.937 5.496 1.00 94.06 136 ASN A CA 1
ATOM 1112 C C . ASN A 1 136 ? 1.803 9.407 6.431 1.00 94.06 136 ASN A C 1
ATOM 1114 O O . ASN A 1 136 ? 2.991 9.569 6.139 1.00 94.06 136 ASN A O 1
ATOM 1118 N N . ARG A 1 137 ? 1.419 8.798 7.551 1.00 94.81 137 ARG A N 1
ATOM 1119 C CA . ARG A 1 137 ? 2.376 8.215 8.500 1.00 94.81 137 ARG A CA 1
ATOM 1120 C C . ARG A 1 137 ? 1.884 6.874 9.022 1.00 94.81 137 ARG A C 1
ATOM 1122 O O . ARG A 1 137 ? 0.683 6.648 9.147 1.00 94.81 137 ARG A O 1
ATOM 1129 N N . LEU A 1 138 ? 2.838 6.018 9.373 1.00 95.50 138 LEU A N 1
ATOM 1130 C CA . LEU A 1 138 ? 2.578 4.792 10.118 1.00 95.50 138 LEU A CA 1
ATOM 1131 C C . LEU A 1 138 ? 2.051 5.138 11.514 1.00 95.50 138 LEU A C 1
ATOM 1133 O O . LEU A 1 138 ? 2.587 6.023 12.190 1.00 95.50 138 LEU A O 1
ATOM 1137 N N . ILE A 1 139 ? 1.015 4.426 11.941 1.00 96.44 139 ILE A N 1
ATOM 1138 C CA . ILE A 1 139 ? 0.577 4.363 13.329 1.00 96.44 139 ILE A CA 1
ATOM 1139 C C . ILE A 1 139 ? 0.675 2.912 13.785 1.00 96.44 139 ILE A C 1
ATOM 1141 O O . ILE A 1 139 ? 0.082 2.014 13.186 1.00 96.44 139 ILE A O 1
ATOM 1145 N N . ARG A 1 140 ? 1.475 2.683 14.826 1.00 97.12 140 ARG A N 1
ATOM 1146 C CA . ARG A 1 140 ? 1.710 1.332 15.331 1.00 97.12 140 ARG A CA 1
ATOM 1147 C C . ARG A 1 140 ? 0.508 0.804 16.104 1.00 97.12 140 ARG A C 1
ATOM 1149 O O . ARG A 1 140 ? -0.274 1.585 16.647 1.00 97.12 140 ARG A O 1
ATOM 1156 N N . ALA A 1 141 ? 0.376 -0.515 16.187 1.00 97.25 141 ALA A N 1
ATOM 1157 C CA . ALA A 1 141 ? -0.745 -1.178 16.855 1.00 97.25 141 ALA A CA 1
ATOM 1158 C C . ALA A 1 141 ? -0.963 -0.734 18.320 1.00 97.25 141 ALA A C 1
ATOM 1160 O O . ALA A 1 141 ? -2.102 -0.624 18.773 1.00 97.25 141 ALA A O 1
ATOM 1161 N N . ASP A 1 142 ? 0.113 -0.441 19.059 1.00 97.19 142 ASP A N 1
ATOM 1162 C CA . ASP A 1 142 ? 0.056 0.081 20.432 1.00 97.19 142 ASP A CA 1
ATOM 1163 C C . ASP A 1 142 ? -0.554 1.491 20.496 1.00 97.19 142 ASP A C 1
ATOM 1165 O O . ASP A 1 142 ? -1.371 1.788 21.372 1.00 97.19 142 ASP A O 1
ATOM 1169 N N . GLN A 1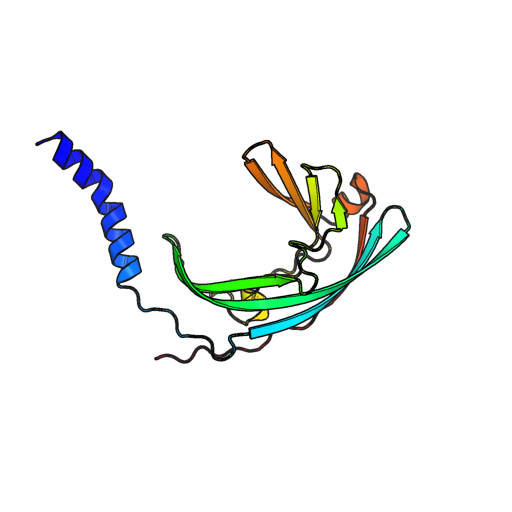 143 ? -0.215 2.346 19.533 1.00 97.00 143 GLN A N 1
ATOM 1170 C CA . GLN A 1 143 ? -0.784 3.688 19.395 1.00 97.00 143 GLN A CA 1
ATOM 1171 C C . GLN A 1 143 ? -2.235 3.651 18.898 1.00 97.00 143 GLN A C 1
ATOM 1173 O O . GLN A 1 143 ? -3.072 4.378 19.424 1.00 97.00 143 GLN A O 1
ATOM 1178 N N . LEU A 1 144 ? -2.570 2.768 17.949 1.00 96.62 144 LEU A N 1
ATOM 1179 C CA . LEU A 1 144 ? -3.954 2.538 17.500 1.00 96.62 144 LEU A CA 1
ATOM 1180 C C . LEU A 1 144 ? -4.883 2.207 18.671 1.00 96.62 144 LEU A C 1
ATOM 1182 O O . LEU A 1 144 ? -5.974 2.772 18.781 1.00 96.62 144 LEU A O 1
ATOM 1186 N N . LEU A 1 145 ? -4.434 1.319 19.560 1.00 97.06 145 LEU A N 1
ATOM 1187 C CA . LEU A 1 145 ? -5.222 0.911 20.714 1.00 97.06 145 LEU A CA 1
ATOM 1188 C C . LEU A 1 145 ? -5.328 2.029 21.753 1.00 97.06 145 LEU A C 1
ATOM 1190 O O . LEU A 1 145 ? -6.414 2.287 22.260 1.00 97.06 145 LEU A O 1
ATOM 1194 N N . THR A 1 146 ? -4.222 2.695 22.082 1.00 97.31 146 THR A N 1
ATOM 1195 C CA . THR A 1 146 ? -4.216 3.694 23.163 1.00 97.31 146 THR A CA 1
ATOM 1196 C C . THR A 1 146 ? -4.869 5.020 22.769 1.00 97.31 146 THR A C 1
ATOM 1198 O O . THR A 1 146 ? -5.570 5.603 23.592 1.00 97.31 146 THR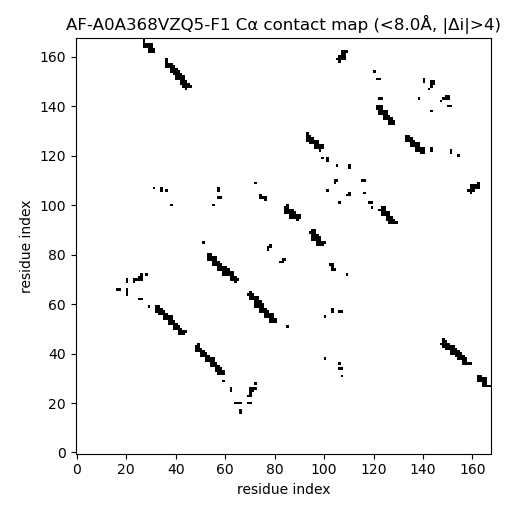 A O 1
ATOM 1201 N N . GLU A 1 147 ? -4.684 5.490 21.533 1.00 96.50 147 GLU A N 1
ATOM 1202 C CA . GLU A 1 147 ? -5.196 6.791 21.075 1.00 96.50 147 GLU A CA 1
ATOM 1203 C C . GLU A 1 147 ? -6.597 6.703 20.453 1.00 96.50 147 GLU A C 1
ATOM 1205 O O . GLU A 1 147 ? -7.386 7.636 20.595 1.00 96.50 147 GLU A O 1
ATOM 1210 N N . TYR A 1 148 ? -6.920 5.593 19.778 1.00 96.31 148 TYR A N 1
ATOM 1211 C CA . TYR A 1 148 ? -8.162 5.457 19.000 1.00 96.31 148 TYR A CA 1
ATOM 1212 C C . TYR A 1 148 ? -9.037 4.285 19.435 1.00 96.31 148 TYR A C 1
ATOM 1214 O O . TYR A 1 148 ? -10.132 4.115 18.900 1.00 96.31 148 TYR A O 1
ATOM 1222 N N . ASN A 1 149 ? -8.581 3.489 20.407 1.00 97.06 149 ASN A N 1
ATOM 1223 C CA . ASN A 1 149 ? -9.277 2.294 20.873 1.00 97.06 149 ASN A CA 1
ATOM 1224 C C . ASN A 1 149 ? -9.588 1.316 19.727 1.00 97.06 149 ASN A C 1
ATOM 1226 O O . ASN A 1 149 ? -10.656 0.697 19.697 1.00 97.06 149 ASN A O 1
ATOM 1230 N N . ILE A 1 150 ? -8.657 1.229 18.766 1.00 97.94 150 ILE A N 1
ATOM 1231 C CA . ILE A 1 150 ? -8.717 0.329 17.616 1.00 97.94 150 ILE A CA 1
ATOM 1232 C C . ILE A 1 150 ? -7.713 -0.804 17.809 1.00 97.94 150 ILE A C 1
ATOM 1234 O O . ILE A 1 150 ? -6.549 -0.572 18.132 1.00 97.94 150 ILE A O 1
ATOM 1238 N N . LYS A 1 151 ? -8.137 -2.037 17.542 1.00 97.94 151 LYS A N 1
ATOM 1239 C CA . LYS A 1 151 ? -7.267 -3.214 17.548 1.00 97.94 151 LYS A CA 1
ATOM 1240 C C . LYS A 1 151 ? -7.502 -4.052 16.301 1.00 97.94 151 LYS A C 1
ATOM 1242 O O . LYS A 1 151 ? -8.605 -4.552 16.108 1.00 97.94 151 LYS A O 1
ATOM 1247 N N . LEU A 1 152 ? -6.468 -4.265 15.489 1.00 97.56 152 LEU A N 1
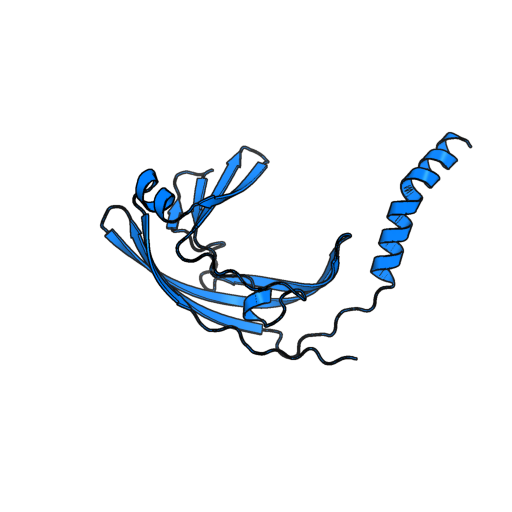ATOM 1248 C CA . LEU A 1 152 ? -6.541 -5.241 14.400 1.00 97.56 152 LEU A CA 1
ATOM 1249 C C . LEU A 1 152 ? -6.498 -6.653 14.996 1.00 97.56 152 LEU A C 1
ATOM 1251 O O . LEU A 1 152 ? -5.619 -6.974 15.796 1.00 97.56 152 LEU A O 1
ATOM 1255 N N . ILE A 1 153 ? -7.494 -7.470 14.659 1.00 97.56 153 ILE A N 1
ATOM 1256 C CA . ILE A 1 153 ? -7.694 -8.801 15.244 1.00 97.56 153 ILE A CA 1
ATOM 1257 C C . ILE A 1 153 ? -7.179 -9.879 14.304 1.00 97.56 153 ILE A C 1
ATOM 1259 O O . ILE A 1 153 ? -6.516 -10.820 14.745 1.00 97.56 153 ILE A O 1
ATOM 1263 N N . ARG A 1 154 ? -7.515 -9.755 13.019 1.00 97.25 154 ARG A N 1
ATOM 1264 C CA . ARG A 1 154 ? -7.182 -10.754 12.014 1.00 97.25 154 ARG A CA 1
ATOM 1265 C C . ARG A 1 154 ? -7.103 -10.129 10.633 1.00 97.25 154 ARG A C 1
ATOM 1267 O O . ARG A 1 154 ? -7.961 -9.331 10.266 1.00 97.25 154 ARG A O 1
ATOM 1274 N N . TRP A 1 155 ? -6.100 -10.549 9.877 1.00 97.19 155 TRP A N 1
ATOM 1275 C CA . TRP A 1 155 ? -5.935 -10.225 8.471 1.00 97.19 155 TRP A CA 1
ATOM 1276 C C . TRP A 1 155 ? -5.811 -11.522 7.679 1.00 97.19 155 TRP A C 1
ATOM 1278 O O . TRP A 1 155 ? -4.860 -12.277 7.873 1.00 97.19 155 TRP A O 1
ATOM 1288 N N . ASP A 1 156 ? -6.792 -11.783 6.820 1.00 96.62 156 ASP A N 1
ATOM 1289 C CA . ASP A 1 156 ? -6.772 -12.893 5.875 1.00 96.62 156 ASP A CA 1
ATOM 1290 C C . ASP A 1 156 ? -6.770 -12.306 4.462 1.00 96.62 156 ASP A C 1
ATOM 1292 O O . ASP A 1 156 ? -7.726 -11.642 4.069 1.00 96.62 156 ASP A O 1
ATOM 1296 N N . ALA A 1 157 ? -5.716 -12.543 3.689 1.00 94.81 157 ALA A N 1
ATOM 1297 C CA . ALA A 1 157 ? -5.621 -12.067 2.315 1.00 94.81 157 ALA A CA 1
ATOM 1298 C C . ALA A 1 157 ? -5.101 -13.153 1.382 1.00 94.81 157 ALA A C 1
ATOM 1300 O O . ALA A 1 157 ? -4.396 -14.083 1.792 1.00 94.81 157 ALA A O 1
ATOM 1301 N N . SER A 1 158 ? -5.460 -13.007 0.110 1.00 95.81 158 SER A N 1
ATOM 1302 C CA . SER A 1 158 ? -4.901 -13.815 -0.969 1.00 95.81 158 SER A CA 1
ATOM 1303 C C . SER A 1 158 ? -3.381 -13.661 -1.020 1.00 95.81 158 SER A C 1
ATOM 1305 O O . SER A 1 158 ? -2.842 -12.614 -0.674 1.00 95.81 158 SER A O 1
ATOM 1307 N N . GLN A 1 159 ? -2.678 -14.714 -1.425 1.00 95.62 159 GLN A N 1
ATOM 1308 C CA . GLN A 1 159 ? -1.231 -14.638 -1.628 1.00 95.62 159 GLN A CA 1
ATOM 1309 C C . GLN A 1 159 ? -0.916 -13.916 -2.947 1.00 95.62 159 GLN A C 1
ATOM 1311 O O . GLN A 1 159 ? -1.748 -13.956 -3.860 1.00 95.62 159 GLN A O 1
ATOM 1316 N N . PRO A 1 160 ? 0.258 -13.266 -3.064 1.00 96.06 160 PRO A N 1
ATOM 1317 C CA . PRO A 1 160 ? 0.731 -12.759 -4.348 1.00 96.06 160 PRO A CA 1
ATOM 1318 C C . PRO A 1 160 ? 0.804 -13.894 -5.378 1.00 96.06 160 PRO A C 1
ATOM 1320 O O . PRO A 1 160 ? 1.023 -15.057 -5.024 1.00 96.06 160 PRO A O 1
ATOM 1323 N N . ILE A 1 161 ? 0.609 -13.558 -6.652 1.00 96.38 161 ILE A N 1
ATOM 1324 C CA . ILE A 1 161 ? 0.821 -14.518 -7.740 1.00 96.38 161 ILE A CA 1
ATOM 1325 C C . ILE A 1 161 ? 2.319 -14.718 -7.985 1.00 96.38 161 ILE A C 1
ATOM 1327 O O . ILE A 1 161 ? 3.147 -13.984 -7.460 1.00 96.38 161 ILE A O 1
ATOM 1331 N N . THR A 1 162 ? 2.656 -15.694 -8.823 1.00 95.94 162 THR A N 1
ATOM 1332 C CA . THR A 1 162 ? 3.957 -15.741 -9.498 1.00 95.94 162 THR A CA 1
ATOM 1333 C C . THR A 1 162 ? 3.769 -15.185 -10.900 1.00 95.94 162 THR A C 1
ATOM 1335 O O . THR A 1 162 ? 2.882 -15.653 -11.619 1.00 95.94 162 THR A O 1
ATOM 1338 N N . ASN A 1 163 ? 4.564 -14.188 -11.280 1.00 93.88 163 ASN A N 1
ATOM 1339 C CA . ASN A 1 163 ? 4.467 -13.545 -12.589 1.00 93.88 163 ASN A CA 1
ATOM 1340 C C . ASN A 1 163 ? 5.767 -13.732 -13.371 1.00 93.88 163 ASN A C 1
ATOM 1342 O O . ASN A 1 163 ? 6.849 -13.826 -12.797 1.00 93.88 163 ASN A O 1
ATOM 1346 N N . ASN A 1 164 ? 5.659 -13.772 -14.696 1.00 93.44 164 ASN A N 1
ATOM 1347 C CA . ASN A 1 164 ? 6.814 -13.871 -15.577 1.00 93.44 164 ASN A CA 1
ATOM 1348 C C . ASN A 1 164 ? 6.998 -12.568 -16.348 1.00 93.44 164 ASN A C 1
ATOM 1350 O O . ASN A 1 164 ? 6.036 -11.931 -16.790 1.00 93.44 164 ASN A O 1
ATOM 1354 N N . PHE A 1 165 ? 8.262 -12.216 -16.559 1.00 91.94 165 PHE A N 1
ATOM 1355 C CA . PHE A 1 165 ? 8.674 -11.016 -17.276 1.00 91.94 165 PHE A CA 1
ATOM 1356 C C . PHE A 1 165 ? 9.655 -11.426 -18.380 1.00 91.94 165 PHE A C 1
ATOM 1358 O O . PHE A 1 165 ? 10.866 -11.290 -18.197 1.00 91.94 165 PHE A O 1
ATOM 1365 N N . PRO A 1 166 ? 9.158 -12.023 -19.478 1.00 83.50 166 PRO A N 1
ATOM 1366 C CA . PRO A 1 166 ? 10.015 -12.544 -20.536 1.00 83.50 166 PRO A CA 1
ATOM 1367 C C . PRO A 1 166 ? 10.839 -11.415 -21.157 1.00 83.50 166 PRO A C 1
ATOM 1369 O O . PRO A 1 166 ? 10.285 -10.375 -21.506 1.00 83.50 166 PRO A O 1
ATOM 1372 N N . GLU A 1 167 ? 12.151 -11.618 -21.285 1.00 74.88 167 GLU A N 1
ATOM 1373 C CA . GLU A 1 167 ? 13.015 -10.704 -22.038 1.00 74.88 167 GLU A CA 1
ATOM 1374 C C . GLU A 1 167 ? 12.563 -10.681 -23.510 1.00 74.88 167 GLU A C 1
ATOM 1376 O O . GLU A 1 167 ? 12.299 -11.740 -24.089 1.00 74.88 167 GLU A O 1
ATOM 1381 N N . GLU A 1 168 ? 12.415 -9.478 -24.082 1.00 59.19 168 GLU A N 1
ATOM 1382 C CA . GLU A 1 168 ? 12.138 -9.281 -25.517 1.00 59.19 168 GLU A CA 1
ATOM 1383 C C . GLU A 1 168 ? 13.390 -9.498 -26.377 1.00 59.19 168 GLU A C 1
ATOM 1385 O O . GLU A 1 168 ? 14.482 -9.029 -25.974 1.00 59.19 168 GLU A O 1
#

Solvent-accessible surface area (backbone atoms only — not comparable to full-atom values): 9842 Å² total; per-residue (Å²): 108,68,69,56,52,52,50,48,64,68,46,45,62,59,52,50,51,54,52,51,46,68,70,48,73,77,62,52,65,58,73,67,49,66,50,77,36,50,34,39,40,33,31,32,48,79,89,41,82,46,77,51,76,51,30,44,35,28,35,61,66,54,76,41,73,47,97,90,73,35,52,38,81,29,64,41,68,47,39,73,82,69,49,96,65,51,70,78,44,73,79,53,99,41,32,38,33,28,46,74,95,72,54,42,39,58,41,54,52,55,58,60,89,95,60,78,89,78,72,55,75,66,37,38,35,37,38,42,48,60,91,91,46,74,50,76,44,84,39,49,46,72,52,34,36,74,77,65,40,28,44,71,74,45,82,49,65,56,77,55,52,89,55,51,60,60,83,128

Secondary structure (DSSP, 8-state):
-HHHHHHHHHHHHHHHHHHHHHHSPPPPPPS--EEEEEEEEEEEETTEEEEEEEEEEEEEEEEEEETTTEEEEEEEEEETT--SSEEEEE-SSSEEEEE----HHHHTT-PPTTPPP---TT-EEEEEEETTEEEEEEE-HHHHHHHH-EEEEEEEEPPPPP------

Organism: NCBI:txid630520

Nearest PDB structures (foldseek):
  4z48-assembly2_B  TM=2.191E-01  e=5.774E-02  Desulfovibrio piger ATCC 29098
  7qh3-assembly4_D  TM=2.628E-01  e=1.984E+00  Streptomyces tsukubensis NRRL18488
  8pe4-assembly1_A  TM=3.370E-01  e=1.424E+00  Saccharomyces cerevisiae virus L-A
  8pe4-assembly1_B  TM=3.281E-01  e=1.424E+00  Saccharomyces cerevisiae virus L-A
  2y0h-assembly1_A  TM=2.524E-01  e=4.300E+00  Pseudomonas aeruginosa PAO1

Mean predicted aligned error: 5.36 Å